Protein AF-A0A7T8HKN9-F1 (afdb_monomer)

Secondary structure (DSSP, 8-state):
----PPP--------------PPPTTEEEEEEESS--EEEE-TT--EEEEEEE-TTSPBPP---EEPPP-SS-EEEEEEE--TT-SEEEEGGGTEEEEHHHHHHHHHHHHHHTS-EEEE---TTS-TT-EEEE-TT-TTEEEEEEE-S----EEE-----EEE--

Structure (mmCIF, N/CA/C/O backbone):
data_AF-A0A7T8HKN9-F1
#
_entry.id   AF-A0A7T8HKN9-F1
#
loop_
_atom_site.group_PDB
_atom_site.id
_atom_site.type_symbol
_atom_site.label_atom_id
_atom_site.label_alt_id
_atom_site.label_comp_id
_atom_site.label_asym_id
_atom_site.label_entity_id
_atom_site.label_seq_id
_atom_site.pdbx_PDB_ins_code
_atom_site.Cartn_x
_atom_site.Cartn_y
_atom_site.Cartn_z
_atom_site.occupancy
_atom_site.B_iso_or_equiv
_atom_site.auth_seq_id
_atom_site.auth_comp_id
_atom_site.auth_asym_id
_atom_site.auth_atom_id
_atom_site.pdbx_PDB_model_num
ATOM 1 N N . SER A 1 1 ? -31.027 72.718 3.428 1.00 48.12 1 SER A N 1
ATOM 2 C CA . SER A 1 1 ? -30.440 71.624 4.226 1.00 48.12 1 SER A CA 1
ATOM 3 C C . SER A 1 1 ? -31.270 70.359 4.135 1.00 48.12 1 SER A C 1
ATOM 5 O O . SER A 1 1 ? -32.343 70.322 4.713 1.00 48.12 1 SER A O 1
ATOM 7 N N . LYS A 1 2 ? -30.778 69.336 3.427 1.00 43.81 2 LYS A N 1
ATOM 8 C CA . LYS A 1 2 ? -31.118 67.914 3.623 1.00 43.81 2 LYS A CA 1
ATOM 9 C C . LYS A 1 2 ? -29.885 67.108 3.194 1.00 43.81 2 LYS A C 1
ATOM 11 O O . LYS A 1 2 ? -29.626 66.958 2.006 1.00 43.81 2 LYS A O 1
ATOM 16 N N . LYS A 1 3 ? -29.072 66.701 4.177 1.00 41.75 3 LYS A N 1
ATOM 17 C CA . LYS A 1 3 ? -27.949 65.769 3.999 1.00 41.75 3 LYS A CA 1
ATOM 18 C C . LYS A 1 3 ? -28.536 64.417 3.593 1.00 41.75 3 LYS A C 1
ATOM 20 O O . LYS A 1 3 ? -29.331 63.864 4.346 1.00 41.75 3 LYS A O 1
ATOM 25 N N . ARG A 1 4 ? -28.156 63.895 2.427 1.00 42.84 4 ARG A N 1
ATOM 26 C CA . ARG A 1 4 ? -28.409 62.500 2.054 1.00 42.84 4 ARG A CA 1
ATOM 27 C C . ARG A 1 4 ? -27.154 61.718 2.433 1.00 42.84 4 ARG A C 1
ATOM 29 O O . ARG A 1 4 ? -26.115 61.886 1.804 1.00 42.84 4 ARG A O 1
ATOM 36 N N . VAL A 1 5 ? -27.240 60.973 3.529 1.00 46.19 5 VAL A N 1
ATOM 37 C CA . VAL A 1 5 ? -26.217 60.013 3.954 1.00 46.19 5 VAL A CA 1
ATOM 38 C C . VAL A 1 5 ? -26.256 58.864 2.942 1.00 46.19 5 VAL A C 1
ATOM 40 O O . VAL A 1 5 ? -27.327 58.314 2.700 1.00 46.19 5 VAL A O 1
ATOM 43 N N . ARG A 1 6 ? -25.131 58.580 2.279 1.00 43.69 6 ARG A N 1
ATOM 44 C CA . ARG A 1 6 ? -24.935 57.336 1.527 1.00 43.69 6 ARG A CA 1
ATOM 45 C C . ARG A 1 6 ? -24.399 56.312 2.521 1.00 43.69 6 ARG A C 1
ATOM 47 O O . ARG A 1 6 ? -23.337 56.543 3.093 1.00 43.69 6 ARG A O 1
ATOM 54 N N . GLU A 1 7 ? -25.149 55.244 2.747 1.00 54.31 7 GLU A N 1
ATOM 55 C CA . GLU A 1 7 ? -24.616 54.020 3.344 1.00 54.31 7 GLU A CA 1
ATOM 56 C C . GLU A 1 7 ? -23.716 53.329 2.301 1.00 54.31 7 GLU A C 1
ATOM 58 O O . GLU A 1 7 ? -24.001 53.432 1.101 1.00 54.31 7 GLU A O 1
ATOM 63 N N . PRO A 1 8 ? -22.594 52.714 2.707 1.00 45.34 8 PRO A N 1
ATOM 64 C CA . PRO A 1 8 ? -21.763 51.936 1.803 1.00 45.34 8 PRO A CA 1
ATOM 65 C C . PRO A 1 8 ? -22.405 50.559 1.612 1.00 45.34 8 PRO A C 1
ATOM 67 O O . PRO A 1 8 ? -22.401 49.741 2.529 1.00 45.34 8 PRO A O 1
ATOM 70 N N . ASP A 1 9 ? -22.972 50.316 0.431 1.00 47.41 9 ASP A N 1
ATOM 71 C CA . ASP A 1 9 ? -23.384 48.969 0.045 1.00 47.41 9 ASP A CA 1
ATOM 72 C C . ASP A 1 9 ? -22.138 48.092 -0.104 1.00 47.41 9 ASP A C 1
ATOM 74 O O . ASP A 1 9 ? -21.164 48.460 -0.765 1.00 47.41 9 ASP A O 1
ATOM 78 N N . ALA A 1 10 ? -22.199 46.972 0.610 1.00 47.28 10 ALA A N 1
ATOM 79 C CA . ALA A 1 10 ? -21.131 46.037 0.895 1.00 47.28 10 ALA A CA 1
ATOM 80 C C . ALA A 1 10 ? -20.339 45.602 -0.345 1.00 47.28 10 ALA A C 1
ATOM 82 O O . ALA A 1 10 ? -20.903 45.267 -1.388 1.00 47.28 10 ALA A O 1
ATOM 83 N N . GLU A 1 11 ? -19.018 45.551 -0.176 1.00 44.78 11 GLU A N 1
ATOM 84 C CA . GLU A 1 11 ? -18.128 44.770 -1.024 1.00 44.78 11 GLU A CA 1
ATOM 85 C C . GLU A 1 11 ? -18.645 43.326 -1.028 1.00 44.78 11 GLU A C 1
ATOM 87 O O . GLU A 1 11 ? -18.653 42.644 -0.004 1.00 44.78 11 GLU A O 1
ATOM 92 N N . VAL A 1 12 ? -19.157 42.884 -2.177 1.00 45.97 12 VAL A N 1
ATOM 93 C CA . VAL A 1 12 ? -19.394 41.466 -2.431 1.00 45.97 12 VAL A CA 1
ATOM 94 C C . VAL A 1 12 ? -18.007 40.854 -2.537 1.00 45.97 12 VAL A C 1
ATOM 96 O O . VAL A 1 12 ? -17.341 41.009 -3.562 1.00 45.97 12 VAL A O 1
ATOM 99 N N . GLU A 1 13 ? -17.545 40.242 -1.448 1.00 44.66 13 GLU A N 1
ATOM 100 C CA . GLU A 1 13 ? -16.355 39.402 -1.494 1.00 44.66 13 GLU A CA 1
ATOM 101 C C . GLU A 1 13 ? -16.592 38.336 -2.570 1.00 44.66 13 GLU A C 1
ATOM 103 O O . GLU A 1 13 ? -17.646 37.689 -2.556 1.00 44.66 13 GLU A O 1
ATOM 108 N N . PRO A 1 14 ? -15.697 38.201 -3.561 1.00 41.19 14 PRO A N 1
ATOM 109 C CA . PRO A 1 14 ? -15.852 37.167 -4.561 1.00 41.19 14 PRO A CA 1
ATOM 110 C C . PRO A 1 14 ? -15.758 35.821 -3.848 1.00 41.19 14 PRO A C 1
ATOM 112 O O . PRO A 1 14 ? -14.772 35.558 -3.160 1.00 41.19 14 PRO A O 1
ATOM 115 N N . ASP A 1 15 ? -16.816 35.020 -4.010 1.00 39.06 15 ASP A N 1
ATOM 116 C CA . ASP A 1 15 ? -16.874 33.614 -3.630 1.00 39.06 15 ASP A CA 1
ATOM 117 C C . ASP A 1 15 ? -15.518 32.963 -3.906 1.00 39.06 15 ASP A C 1
ATOM 119 O O . ASP A 1 15 ? -15.013 33.043 -5.030 1.00 39.06 15 ASP A O 1
ATOM 123 N N . ASP A 1 16 ? -14.946 32.344 -2.870 1.00 42.84 16 ASP A N 1
ATOM 124 C CA . ASP A 1 16 ? -13.794 31.461 -2.971 1.00 42.84 16 ASP A CA 1
ATOM 125 C C . ASP A 1 16 ? -14.063 30.470 -4.108 1.00 42.84 16 ASP A C 1
ATOM 127 O O . ASP A 1 16 ? -14.787 29.481 -3.948 1.00 42.84 16 ASP A O 1
ATOM 131 N N . GLU A 1 17 ? -13.504 30.754 -5.287 1.00 39.12 17 GLU A N 1
ATOM 132 C CA . GLU A 1 17 ? -13.381 29.776 -6.346 1.00 39.12 17 GLU A CA 1
ATOM 133 C C . GLU A 1 17 ? -12.628 28.609 -5.711 1.00 39.12 17 GLU A C 1
ATOM 135 O O . GLU A 1 17 ? -11.425 28.698 -5.456 1.00 39.12 17 GLU A O 1
ATOM 140 N N . GLU A 1 18 ? -13.343 27.519 -5.404 1.00 41.69 18 GLU A N 1
ATOM 141 C CA . GLU A 1 18 ? -12.725 26.218 -5.208 1.00 41.69 18 GLU A CA 1
ATOM 142 C C . GLU A 1 18 ? -11.817 26.035 -6.418 1.00 41.69 18 GLU A C 1
ATOM 144 O O . GLU A 1 18 ? -12.298 25.766 -7.524 1.00 41.69 18 GLU 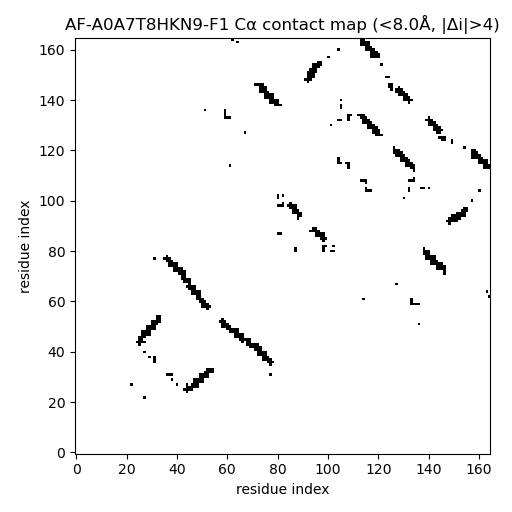A O 1
ATOM 149 N N . GLU A 1 19 ? -10.512 26.252 -6.219 1.00 38.28 19 GLU A N 1
ATOM 150 C CA . GLU A 1 19 ? -9.491 25.975 -7.208 1.00 38.28 19 GLU A CA 1
ATOM 151 C C . GLU A 1 19 ? -9.703 24.518 -7.599 1.00 38.28 19 GLU A C 1
ATOM 153 O O . GLU A 1 19 ? -9.280 23.576 -6.919 1.00 38.28 19 GLU A O 1
ATOM 158 N N . ASN A 1 20 ? -10.401 24.330 -8.716 1.00 40.16 20 ASN A N 1
ATOM 159 C CA . ASN A 1 20 ? -10.455 23.087 -9.439 1.00 40.16 20 ASN A CA 1
ATOM 160 C C . ASN A 1 20 ? -9.028 22.868 -9.923 1.00 40.16 20 ASN A C 1
ATOM 162 O O . ASN A 1 20 ? -8.667 23.201 -11.052 1.00 40.16 20 ASN A O 1
ATOM 166 N N . HIS A 1 21 ? -8.192 22.325 -9.038 1.00 41.28 21 HIS A N 1
ATOM 167 C CA . HIS A 1 21 ? -6.904 21.756 -9.360 1.00 41.28 21 HIS A CA 1
ATOM 168 C C . HIS A 1 21 ? -7.177 20.574 -10.282 1.00 41.28 21 HIS A C 1
ATOM 170 O O . HIS A 1 21 ? -7.206 19.410 -9.868 1.00 41.28 21 HIS A O 1
ATOM 176 N N . ALA A 1 22 ? -7.400 20.887 -11.557 1.00 39.16 22 ALA A N 1
ATOM 177 C CA . ALA A 1 22 ? -7.383 19.918 -12.618 1.00 39.16 22 ALA A CA 1
ATOM 178 C C . ALA A 1 22 ? -6.076 19.133 -12.441 1.00 39.16 22 ALA A C 1
ATOM 180 O O . ALA A 1 22 ? -5.001 19.739 -12.330 1.00 39.16 22 ALA A O 1
ATOM 181 N N . PRO A 1 23 ? -6.136 17.796 -12.331 1.00 45.91 23 PRO A N 1
ATOM 182 C CA . PRO A 1 23 ? -4.931 16.997 -12.217 1.00 45.91 23 PRO A CA 1
ATOM 183 C C . PRO A 1 23 ? -4.003 17.379 -13.370 1.00 45.91 23 PRO A C 1
ATOM 185 O O . PRO A 1 23 ? -4.386 17.279 -14.535 1.00 45.91 23 PRO A O 1
ATOM 188 N N . SER A 1 24 ? -2.775 17.809 -13.057 1.00 52.91 24 SER A N 1
ATOM 189 C CA . SER A 1 24 ? -1.727 17.929 -14.076 1.00 52.91 24 SER A CA 1
ATOM 190 C C . SER A 1 24 ? -1.713 16.644 -14.910 1.00 52.91 24 SER A C 1
ATOM 192 O O . SER A 1 24 ? -1.976 15.574 -14.359 1.00 52.91 24 SER A O 1
ATOM 194 N N . SER A 1 25 ? -1.371 16.705 -16.197 1.00 57.28 25 SER A N 1
ATOM 195 C CA . SER A 1 25 ? -1.391 15.571 -17.147 1.00 57.28 25 SER A CA 1
ATOM 196 C C . SER A 1 25 ? -0.601 14.311 -16.726 1.00 57.28 25 SER A C 1
ATOM 198 O O . SER A 1 25 ? -0.596 13.313 -17.440 1.00 57.28 25 SER A O 1
ATOM 200 N N . LYS A 1 26 ? 0.056 14.333 -15.558 1.00 66.12 26 LYS A N 1
ATOM 201 C CA . LYS A 1 26 ? 0.801 13.235 -14.929 1.00 66.12 26 LYS A CA 1
ATOM 202 C C . LYS A 1 26 ? 0.234 12.780 -13.571 1.00 66.12 26 LYS A C 1
ATOM 204 O O . LYS A 1 26 ? 0.896 12.004 -12.876 1.00 66.12 26 LYS A O 1
ATOM 209 N N . SER A 1 27 ? -0.943 13.264 -13.173 1.00 68.56 27 SER A N 1
ATOM 210 C CA . SER A 1 27 ? -1.657 12.877 -11.951 1.00 68.56 27 SER A CA 1
ATOM 211 C C . SER A 1 27 ? -2.784 11.893 -12.272 1.00 68.56 27 SER A C 1
ATOM 213 O O . SER A 1 27 ? -3.515 12.077 -13.240 1.00 68.56 27 SER A O 1
ATOM 215 N N . PHE A 1 28 ? -2.947 10.854 -11.453 1.00 73.38 28 PHE A N 1
ATOM 216 C CA . PHE A 1 28 ? -3.992 9.844 -11.635 1.00 73.38 28 PHE A CA 1
ATOM 217 C C . PHE A 1 28 ? -4.716 9.536 -10.324 1.00 73.38 28 PHE A C 1
ATOM 219 O O . PHE A 1 28 ? -4.091 9.355 -9.279 1.00 73.38 28 PHE A O 1
ATOM 226 N N . PHE A 1 29 ? -6.041 9.443 -10.372 1.00 75.12 29 PHE A N 1
ATOM 227 C CA . PHE A 1 29 ? -6.853 9.122 -9.202 1.00 75.12 29 PHE A CA 1
ATOM 228 C C . PHE A 1 29 ? -7.041 7.613 -9.091 1.00 75.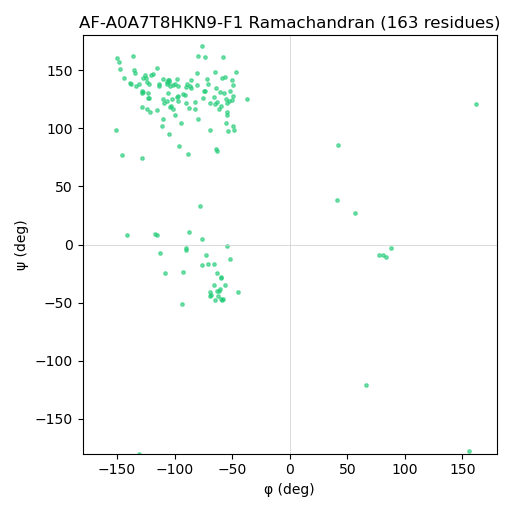12 29 PHE A C 1
ATOM 230 O O . PHE A 1 29 ? -7.575 6.960 -9.987 1.00 75.12 29 PHE A O 1
ATOM 237 N N . LEU A 1 30 ? -6.619 7.055 -7.963 1.00 77.19 30 LEU A N 1
ATOM 238 C CA . LEU A 1 30 ? -6.791 5.653 -7.636 1.00 77.19 30 LEU A CA 1
ATOM 239 C C . LEU A 1 30 ? -7.806 5.500 -6.515 1.00 77.19 30 LEU A C 1
ATOM 241 O O . LEU A 1 30 ? -7.526 5.777 -5.351 1.00 77.19 30 LEU A O 1
ATOM 245 N N . PHE A 1 31 ? -8.978 5.002 -6.881 1.00 78.69 31 PHE A N 1
ATOM 246 C CA . PHE A 1 31 ? -10.036 4.689 -5.939 1.00 78.69 31 PHE A CA 1
ATOM 247 C C . PHE A 1 31 ? -10.105 3.185 -5.674 1.00 78.69 31 PHE A C 1
ATOM 249 O O . PHE A 1 31 ? -10.260 2.394 -6.608 1.00 78.69 31 PHE A O 1
ATOM 256 N N . PHE A 1 32 ? -10.025 2.813 -4.403 1.00 80.50 32 PHE A N 1
ATOM 257 C CA . PHE A 1 32 ? -10.201 1.456 -3.904 1.00 80.50 32 PHE A CA 1
ATOM 258 C C . PHE A 1 32 ? -11.439 1.388 -3.003 1.00 80.50 32 PHE A C 1
ATOM 260 O O . PHE A 1 32 ? -11.814 2.357 -2.339 1.00 80.50 32 PHE A O 1
ATOM 267 N N . ASN A 1 33 ? -12.057 0.218 -2.952 1.00 77.69 33 ASN A N 1
ATOM 268 C CA . ASN A 1 33 ? -13.048 -0.148 -1.945 1.00 77.69 33 ASN A CA 1
ATOM 269 C C . ASN A 1 33 ? -12.656 -1.521 -1.374 1.00 77.69 33 ASN A C 1
ATOM 271 O O . ASN A 1 33 ? -11.623 -2.072 -1.751 1.00 77.69 33 ASN A O 1
ATOM 275 N N . GLU A 1 34 ? -13.432 -2.055 -0.432 1.00 73.56 34 GLU A N 1
ATOM 276 C CA . GLU A 1 34 ? -13.100 -3.346 0.194 1.00 73.56 34 GLU A CA 1
ATOM 277 C C . GLU A 1 34 ? -13.109 -4.522 -0.795 1.00 73.56 34 GLU A C 1
ATOM 279 O O . GLU A 1 34 ? -12.405 -5.503 -0.569 1.00 73.56 34 GLU A O 1
ATOM 284 N N . ASP A 1 35 ? -13.856 -4.405 -1.894 1.00 72.69 35 ASP A N 1
ATOM 285 C CA . ASP A 1 35 ? -14.022 -5.469 -2.889 1.00 72.69 35 ASP A CA 1
ATOM 286 C C . ASP A 1 35 ? -12.996 -5.363 -4.033 1.00 72.69 35 ASP A C 1
ATOM 288 O O . ASP A 1 35 ? -12.664 -6.346 -4.695 1.00 72.69 35 ASP A O 1
ATOM 292 N N . LEU A 1 36 ? -12.454 -4.165 -4.264 1.00 67.75 36 LEU A N 1
ATOM 293 C CA . LEU A 1 36 ? -11.481 -3.870 -5.300 1.00 67.75 36 LEU A CA 1
ATOM 294 C C . LEU A 1 36 ? -10.100 -3.716 -4.685 1.00 67.75 36 LEU A C 1
ATOM 296 O O . LEU A 1 36 ? -9.689 -2.638 -4.259 1.00 67.75 36 LEU A O 1
ATOM 300 N N . THR A 1 37 ? -9.359 -4.812 -4.713 1.00 76.44 37 THR A N 1
ATOM 301 C CA . THR A 1 37 ? -8.045 -4.925 -4.081 1.00 76.44 37 THR A CA 1
ATOM 302 C C . THR A 1 37 ? -6.890 -4.539 -4.994 1.00 76.44 37 THR A C 1
ATOM 304 O O . THR A 1 37 ? -5.755 -4.533 -4.532 1.00 76.44 37 THR A O 1
ATOM 307 N N . HIS A 1 38 ? -7.137 -4.204 -6.267 1.00 80.44 38 HIS A N 1
ATOM 308 C CA . HIS A 1 38 ? -6.085 -3.869 -7.228 1.00 80.44 38 HIS A CA 1
ATOM 309 C C . HIS A 1 38 ? -6.518 -2.824 -8.267 1.00 80.44 38 HIS A C 1
ATOM 311 O O . HIS A 1 38 ? -7.686 -2.734 -8.649 1.00 80.44 38 HIS A O 1
ATOM 317 N N . LYS A 1 39 ? -5.554 -2.041 -8.759 1.00 82.56 39 LYS A N 1
ATOM 318 C CA . LYS A 1 39 ? -5.719 -1.067 -9.843 1.00 82.56 39 LYS A CA 1
ATOM 319 C C . LYS A 1 39 ? -4.478 -1.018 -10.729 1.00 82.56 39 LYS A C 1
ATOM 321 O O . LYS A 1 39 ? -3.349 -1.070 -10.240 1.00 82.56 39 LYS A O 1
ATOM 326 N N . ARG A 1 40 ? -4.697 -0.845 -12.033 1.00 80.62 40 ARG A N 1
ATOM 327 C CA . ARG A 1 40 ? -3.651 -0.519 -13.010 1.00 80.62 40 ARG A CA 1
ATOM 328 C C . ARG A 1 40 ? -3.634 0.987 -13.262 1.00 80.62 40 ARG A C 1
ATOM 330 O O . ARG A 1 40 ? -4.688 1.587 -13.452 1.00 80.62 40 ARG A O 1
ATOM 337 N N . ILE A 1 41 ? -2.443 1.571 -13.306 1.00 77.12 41 ILE A N 1
ATOM 338 C CA . ILE A 1 41 ? -2.204 2.952 -13.726 1.00 77.12 41 ILE A CA 1
ATOM 339 C C . ILE A 1 41 ? -1.558 2.942 -15.122 1.00 77.12 41 ILE A C 1
ATOM 341 O O . ILE A 1 41 ? -0.650 2.129 -15.355 1.00 77.12 41 ILE A O 1
ATOM 345 N N . PRO A 1 42 ? -1.977 3.840 -16.035 1.00 71.50 42 PRO A N 1
ATOM 346 C CA . PRO A 1 42 ? -1.305 4.067 -17.312 1.00 71.50 42 PRO A CA 1
ATOM 347 C C . PRO A 1 42 ? 0.171 4.475 -17.173 1.00 71.50 42 PRO A C 1
ATOM 349 O O . PRO A 1 42 ? 0.634 4.935 -16.129 1.00 71.50 42 PRO A O 1
ATOM 352 N N . GLN A 1 43 ? 0.923 4.319 -18.259 1.00 75.56 43 GLN A N 1
ATOM 353 C CA . GLN A 1 43 ? 2.309 4.778 -18.338 1.00 75.56 43 GLN A CA 1
ATOM 354 C C . GLN A 1 43 ? 2.396 6.312 -18.255 1.00 75.56 43 GLN A C 1
ATOM 356 O O . GLN A 1 43 ? 1.510 7.014 -18.731 1.00 75.56 43 GLN A O 1
ATOM 361 N N . GLY A 1 44 ? 3.487 6.829 -17.678 1.00 68.75 44 GLY A N 1
ATOM 362 C CA . GLY A 1 44 ? 3.781 8.270 -17.656 1.00 68.75 44 GLY A CA 1
ATOM 363 C C . GLY A 1 44 ? 3.185 9.036 -16.471 1.00 68.75 44 GLY A C 1
ATOM 364 O O . GLY A 1 44 ? 3.471 10.222 -16.308 1.00 68.75 44 GLY A O 1
ATOM 365 N N . ILE A 1 45 ? 2.420 8.364 -15.608 1.00 75.75 45 ILE A N 1
ATOM 366 C CA . ILE A 1 45 ? 1.895 8.941 -14.369 1.00 75.75 45 ILE A CA 1
ATOM 367 C C . ILE A 1 45 ? 3.004 9.035 -13.313 1.00 75.75 45 ILE A C 1
ATOM 369 O O . ILE A 1 45 ? 3.645 8.038 -12.970 1.00 75.75 45 ILE A O 1
ATOM 373 N N . SER A 1 46 ? 3.196 10.237 -12.768 1.00 69.62 46 SER A N 1
ATOM 374 C CA . SER A 1 46 ? 4.184 10.544 -11.724 1.00 69.62 46 SER A CA 1
ATOM 375 C C . SER A 1 46 ? 3.556 10.914 -10.379 1.00 69.62 46 SER A C 1
ATOM 377 O O . SER A 1 46 ? 4.264 11.085 -9.390 1.00 69.62 46 SER A O 1
ATOM 379 N N . ARG A 1 47 ? 2.231 11.072 -10.307 1.00 74.38 47 ARG A N 1
ATOM 380 C CA . ARG A 1 47 ? 1.511 11.386 -9.067 1.00 74.38 47 ARG A CA 1
ATOM 381 C C . ARG A 1 47 ? 0.230 10.580 -8.991 1.00 74.38 47 ARG A C 1
ATOM 383 O O . ARG A 1 47 ? -0.480 10.459 -9.986 1.00 74.38 47 ARG A O 1
ATOM 390 N N . VAL A 1 48 ? -0.086 10.066 -7.808 1.00 76.25 48 VAL A N 1
ATOM 391 C CA . VAL A 1 48 ? -1.392 9.453 -7.561 1.00 76.25 48 VAL A CA 1
ATOM 392 C C . VAL A 1 48 ? -2.090 10.085 -6.386 1.00 76.25 48 VAL A C 1
ATOM 394 O O . VAL A 1 48 ? -1.461 10.408 -5.382 1.00 76.25 48 VAL A O 1
ATOM 397 N N . LEU A 1 49 ? -3.406 10.205 -6.502 1.00 78.06 49 LEU A N 1
ATOM 398 C CA . LEU A 1 49 ? -4.264 10.398 -5.347 1.00 78.06 49 LEU A CA 1
ATOM 399 C C . LEU A 1 49 ? -4.878 9.050 -4.985 1.00 78.06 49 LEU A C 1
ATOM 401 O O . LEU A 1 49 ? -5.678 8.512 -5.749 1.00 78.06 49 LEU A O 1
ATOM 405 N N . LEU A 1 50 ? -4.487 8.491 -3.843 1.00 78.44 50 LEU A N 1
ATOM 406 C CA . LEU A 1 50 ? -5.058 7.245 -3.342 1.00 78.44 50 LEU A CA 1
ATOM 407 C C . LEU A 1 50 ? -6.332 7.586 -2.552 1.00 78.44 50 LEU A C 1
ATOM 409 O O . LEU A 1 50 ? -6.359 8.517 -1.753 1.00 78.44 50 LEU A O 1
ATOM 413 N N . ARG A 1 51 ? -7.422 6.864 -2.759 1.00 78.12 51 ARG A N 1
ATOM 414 C CA . ARG A 1 51 ? -8.635 6.995 -1.945 1.00 78.12 51 ARG A CA 1
ATOM 415 C C . ARG A 1 51 ? -9.173 5.612 -1.650 1.00 78.12 51 ARG A C 1
ATOM 417 O O . ARG A 1 51 ? -9.201 4.759 -2.533 1.00 78.12 51 ARG A O 1
ATOM 424 N N . PHE A 1 52 ? -9.615 5.403 -0.419 1.00 77.38 52 PHE A N 1
ATOM 425 C CA . PHE A 1 52 ? -10.310 4.190 -0.013 1.00 77.38 52 PHE A CA 1
ATOM 426 C C . PHE A 1 52 ? -11.674 4.558 0.551 1.00 77.38 52 PHE A C 1
ATOM 428 O O . PHE A 1 52 ? -11.753 5.375 1.466 1.00 77.38 52 PHE A O 1
ATOM 435 N N . LYS A 1 53 ? -12.743 3.963 0.020 1.00 78.88 53 LYS A N 1
ATOM 436 C CA . LYS A 1 53 ? -14.092 4.094 0.579 1.00 78.88 53 LYS A CA 1
ATOM 437 C C . LYS A 1 53 ? -14.452 2.831 1.346 1.00 78.88 53 LYS A C 1
ATOM 439 O O . LYS A 1 53 ? -14.515 1.745 0.770 1.00 78.88 53 LYS A O 1
ATOM 444 N N . ARG A 1 54 ? -14.702 3.000 2.639 1.00 72.81 54 ARG A N 1
ATOM 445 C CA . ARG A 1 54 ? -15.179 1.944 3.531 1.00 72.81 54 ARG A CA 1
ATOM 446 C C . ARG A 1 54 ? -16.651 1.634 3.267 1.00 72.81 54 ARG A C 1
ATOM 448 O O . ARG A 1 54 ? -17.383 2.462 2.721 1.00 72.81 54 ARG A O 1
ATOM 455 N N . LYS A 1 55 ? -17.103 0.457 3.713 1.00 75.25 55 LYS A N 1
ATOM 456 C CA . LYS A 1 55 ? -18.522 0.058 3.643 1.00 75.25 55 LYS A CA 1
ATOM 457 C C . LYS A 1 55 ? -19.468 0.994 4.400 1.00 75.25 55 LYS A C 1
ATOM 459 O O . LYS A 1 55 ? -20.610 1.148 3.994 1.00 75.25 55 LYS A O 1
ATOM 464 N N . ASP A 1 56 ? -18.983 1.657 5.449 1.00 77.56 56 ASP A N 1
ATOM 465 C CA . ASP A 1 56 ? -19.733 2.663 6.218 1.00 77.56 56 ASP A CA 1
ATOM 466 C C . ASP A 1 56 ? -19.860 4.024 5.498 1.00 77.56 56 ASP A C 1
ATOM 468 O O . ASP A 1 56 ? -20.370 4.985 6.067 1.00 77.56 56 ASP A O 1
ATOM 472 N N . GLY A 1 57 ? -19.379 4.127 4.254 1.00 70.88 57 GLY A N 1
ATOM 473 C CA . GLY A 1 57 ? -19.440 5.338 3.443 1.00 70.88 57 GLY A CA 1
ATOM 474 C C . GLY A 1 57 ? -18.317 6.339 3.716 1.00 70.88 57 GLY A C 1
ATOM 475 O O . GLY A 1 57 ? -18.135 7.252 2.909 1.00 70.88 57 GLY A O 1
ATOM 476 N N . LYS A 1 58 ? -17.518 6.155 4.777 1.00 72.62 58 LYS A N 1
ATOM 477 C CA . LYS A 1 58 ? -16.394 7.044 5.088 1.00 72.62 58 LYS A CA 1
ATOM 478 C C . LYS A 1 58 ? -15.247 6.810 4.107 1.00 72.62 58 LYS A C 1
ATOM 480 O O . LYS A 1 58 ? -14.835 5.674 3.855 1.00 72.62 58 LYS A O 1
ATOM 485 N N . SER A 1 59 ? -14.710 7.893 3.554 1.00 67.19 59 SER A N 1
ATOM 486 C CA . SER A 1 59 ? -13.535 7.853 2.685 1.00 67.19 59 SER A CA 1
ATOM 487 C C . SER A 1 59 ? -12.274 8.237 3.444 1.00 67.19 59 SER A C 1
ATOM 489 O O . SER A 1 59 ? -12.276 9.225 4.176 1.00 67.19 59 SER A O 1
ATOM 491 N N . SER A 1 60 ? -11.177 7.519 3.213 1.00 68.69 60 SER A N 1
ATOM 492 C CA . SER A 1 60 ? -9.859 8.041 3.552 1.00 68.69 60 SER A CA 1
ATOM 493 C C . SER A 1 60 ? -9.489 9.162 2.587 1.00 68.69 60 SER A C 1
ATOM 495 O O . SER A 1 60 ? -9.714 9.066 1.373 1.00 68.69 60 SER A O 1
ATOM 497 N N . LEU A 1 61 ? -8.911 10.228 3.131 1.00 62.50 61 LEU A N 1
ATOM 498 C CA . LEU A 1 61 ? -8.280 11.262 2.332 1.00 62.50 61 LEU A CA 1
ATOM 499 C C . LEU A 1 61 ? -6.775 11.031 2.383 1.00 62.50 61 LEU A C 1
ATOM 501 O O . LEU A 1 61 ? -6.161 11.101 3.443 1.00 62.50 61 LEU A O 1
ATOM 505 N N . THR A 1 62 ? -6.185 10.740 1.234 1.00 61.75 62 THR A N 1
ATOM 506 C CA . THR A 1 62 ? -4.735 10.822 1.059 1.00 61.75 62 THR A CA 1
ATOM 507 C C . THR A 1 62 ? -4.480 12.077 0.238 1.00 61.75 62 THR A C 1
ATOM 509 O O . THR A 1 62 ? -5.281 12.395 -0.645 1.00 61.75 62 THR A O 1
ATOM 512 N N . LYS A 1 63 ? -3.418 12.822 0.542 1.00 64.06 63 LYS A N 1
ATOM 513 C CA . LYS A 1 63 ? -2.910 13.855 -0.366 1.00 64.06 63 LYS A CA 1
ATOM 514 C C . LYS A 1 63 ? -2.140 13.196 -1.509 1.00 64.06 63 LYS A C 1
ATOM 516 O O . LYS A 1 63 ? -1.913 11.987 -1.507 1.00 64.06 63 LYS A O 1
ATOM 521 N N . HIS A 1 64 ? -1.773 13.985 -2.516 1.00 68.62 64 HIS A N 1
ATOM 522 C CA . HIS A 1 64 ? -1.026 13.488 -3.666 1.00 68.62 64 HIS A CA 1
ATOM 523 C C . HIS A 1 64 ? 0.252 12.767 -3.224 1.00 68.62 64 HIS A C 1
ATOM 525 O O . HIS A 1 64 ? 1.196 13.382 -2.738 1.00 68.62 64 HIS A O 1
ATOM 531 N N . VAL A 1 65 ? 0.310 11.462 -3.467 1.00 67.56 65 VAL A N 1
ATOM 532 C CA . VAL A 1 65 ? 1.524 10.682 -3.280 1.00 67.56 65 VAL A CA 1
ATOM 533 C C . VAL A 1 65 ? 2.378 10.858 -4.527 1.00 67.56 65 VAL A C 1
ATOM 535 O O . VAL A 1 65 ? 2.004 10.439 -5.630 1.00 67.56 65 VAL A O 1
ATOM 538 N N . ALA A 1 66 ? 3.553 11.460 -4.350 1.00 65.69 66 ALA A N 1
ATOM 539 C CA . ALA A 1 66 ? 4.572 11.477 -5.386 1.00 65.69 66 ALA A CA 1
ATOM 540 C C . ALA A 1 66 ? 4.998 10.036 -5.692 1.00 65.69 66 ALA A C 1
ATOM 542 O O . ALA A 1 66 ? 5.531 9.312 -4.840 1.00 65.69 66 ALA A O 1
ATOM 543 N N . LEU A 1 67 ? 4.751 9.612 -6.927 1.00 64.25 67 LEU A N 1
ATOM 544 C CA . LEU A 1 67 ? 5.304 8.370 -7.419 1.00 64.25 67 LEU A CA 1
ATOM 545 C C . LEU A 1 67 ? 6.657 8.674 -8.044 1.00 64.25 67 LEU A C 1
ATOM 547 O O . LEU A 1 67 ? 6.805 9.669 -8.755 1.00 64.25 67 LEU A O 1
ATOM 551 N N . PRO A 1 68 ? 7.662 7.827 -7.808 1.00 57.19 68 PRO A N 1
ATOM 552 C CA . PRO A 1 68 ? 8.881 7.937 -8.577 1.00 57.19 68 PRO A CA 1
ATOM 553 C C . PRO A 1 68 ? 8.536 7.776 -10.066 1.00 57.19 68 PRO A C 1
ATOM 555 O O . PRO A 1 68 ? 7.633 7.001 -10.406 1.00 57.19 68 PRO A O 1
ATOM 558 N N . PRO A 1 69 ? 9.215 8.512 -10.959 1.00 57.41 69 PRO A N 1
ATOM 559 C CA . PRO A 1 69 ? 8.928 8.473 -12.382 1.00 57.41 69 PRO A CA 1
ATOM 560 C C . PRO A 1 69 ? 9.122 7.047 -12.893 1.00 57.41 69 PRO A C 1
ATOM 562 O O . PRO A 1 69 ? 10.201 6.460 -12.787 1.00 57.41 69 PRO A O 1
ATOM 565 N N . LEU A 1 70 ? 8.051 6.462 -13.415 1.00 60.69 70 LEU A N 1
ATOM 566 C CA . LEU A 1 70 ? 8.073 5.118 -13.965 1.00 60.69 70 LEU A CA 1
ATOM 567 C C . LEU A 1 70 ? 7.579 5.162 -15.405 1.00 60.69 70 LEU A C 1
ATOM 569 O O . LEU A 1 70 ? 6.419 5.459 -15.685 1.00 60.69 70 LEU A O 1
ATOM 573 N N . ASN A 1 71 ? 8.474 4.793 -16.317 1.00 57.22 71 ASN A N 1
ATOM 574 C CA . ASN A 1 71 ? 8.218 4.723 -17.756 1.00 57.22 71 ASN A CA 1
ATOM 575 C C . ASN A 1 71 ? 7.437 3.453 -18.152 1.00 57.22 71 ASN A C 1
ATOM 577 O O . ASN A 1 71 ? 7.683 2.886 -19.208 1.00 57.22 71 ASN A O 1
ATOM 581 N N . ALA A 1 72 ? 6.540 2.959 -17.294 1.00 62.69 72 ALA A N 1
ATOM 582 C CA . ALA A 1 72 ? 5.759 1.749 -17.545 1.00 62.69 72 ALA A CA 1
ATOM 583 C C . ALA A 1 72 ? 4.397 1.813 -16.844 1.00 62.69 72 ALA A C 1
ATOM 585 O O . ALA A 1 72 ? 4.222 2.575 -15.891 1.00 62.69 72 ALA A O 1
ATOM 586 N N . SER A 1 73 ? 3.454 0.982 -17.302 1.00 70.06 73 SER A N 1
ATOM 587 C CA . SER A 1 73 ? 2.226 0.699 -16.550 1.00 70.06 73 SER A CA 1
ATOM 588 C C . SER A 1 73 ? 2.572 0.177 -15.155 1.00 70.06 73 SER A C 1
ATOM 590 O O . SER A 1 73 ? 3.547 -0.553 -14.981 1.00 70.06 73 SER A O 1
ATOM 592 N N . GLN A 1 74 ? 1.763 0.545 -14.168 1.00 77.50 74 GLN A N 1
ATOM 593 C CA . GLN A 1 74 ? 1.997 0.180 -12.774 1.00 77.50 74 GLN A CA 1
ATOM 594 C C . GLN A 1 74 ? 0.771 -0.507 -12.201 1.00 77.50 74 GLN A C 1
ATOM 596 O O . GLN A 1 74 ? -0.356 -0.134 -12.523 1.00 77.50 74 GLN A O 1
ATOM 601 N N . PHE A 1 75 ? 0.991 -1.458 -11.303 1.00 79.88 75 PHE A N 1
ATOM 602 C CA . PHE A 1 75 ? -0.076 -2.061 -10.512 1.00 79.88 75 PHE A CA 1
ATOM 603 C C . PHE A 1 75 ? 0.037 -1.635 -9.055 1.00 79.88 75 PHE A C 1
ATOM 605 O O . PHE A 1 75 ? 1.143 -1.521 -8.520 1.00 79.88 75 PHE A O 1
ATOM 612 N N . TRP A 1 76 ? -1.117 -1.422 -8.437 1.00 82.38 76 TRP A N 1
ATOM 613 C CA . TRP A 1 76 ? -1.276 -1.058 -7.038 1.00 82.38 76 TRP A CA 1
ATOM 614 C C . TRP A 1 76 ? -2.314 -1.955 -6.403 1.00 82.38 76 TRP A C 1
ATOM 616 O O . TRP A 1 76 ? -3.358 -2.182 -7.008 1.00 82.38 76 TRP A O 1
ATOM 626 N N . ASN A 1 77 ? -2.042 -2.406 -5.184 1.00 83.75 77 ASN A N 1
ATOM 627 C CA . ASN A 1 77 ? -2.960 -3.227 -4.415 1.00 83.75 77 ASN A CA 1
ATOM 628 C C . ASN A 1 77 ? -3.364 -2.531 -3.118 1.00 83.75 77 ASN A C 1
ATOM 630 O O . ASN A 1 77 ? -2.555 -1.837 -2.508 1.00 83.75 77 ASN A O 1
ATOM 634 N N . LEU A 1 78 ? -4.597 -2.762 -2.685 1.00 86.44 78 LEU A N 1
ATOM 635 C CA . LEU A 1 78 ? -5.046 -2.503 -1.326 1.00 86.44 78 LEU A CA 1
ATOM 636 C C . LEU A 1 78 ? -4.987 -3.819 -0.555 1.00 86.44 78 LEU A C 1
ATOM 638 O O . LEU A 1 78 ? -5.542 -4.827 -0.989 1.00 86.44 78 LEU A O 1
ATOM 642 N N . LEU A 1 79 ? -4.316 -3.803 0.589 1.00 86.94 79 LEU A N 1
ATOM 643 C CA . LEU A 1 79 ? -4.107 -4.983 1.414 1.00 86.94 79 LEU A CA 1
ATOM 644 C C . LEU A 1 79 ? -4.670 -4.737 2.794 1.00 86.94 79 LEU A C 1
ATOM 646 O O . LEU A 1 79 ? -4.460 -3.668 3.363 1.00 86.94 79 LEU A O 1
ATOM 650 N N . ARG A 1 80 ? -5.333 -5.749 3.341 1.00 87.38 80 ARG A N 1
ATOM 651 C CA . ARG A 1 80 ? -5.744 -5.777 4.738 1.00 87.38 80 ARG A CA 1
ATOM 652 C C . ARG A 1 80 ? -4.718 -6.564 5.538 1.00 87.38 80 ARG A C 1
ATOM 654 O O . ARG A 1 80 ? -4.426 -7.703 5.191 1.00 87.38 80 ARG A O 1
ATOM 661 N N . LEU A 1 81 ? -4.210 -5.975 6.612 1.00 88.31 81 LEU A N 1
ATOM 662 C CA . LEU A 1 81 ? -3.324 -6.668 7.532 1.00 88.31 81 LEU A CA 1
ATOM 663 C C . LEU A 1 81 ? -4.111 -7.657 8.402 1.00 88.31 81 LEU A C 1
ATOM 665 O O . LEU A 1 81 ? -5.138 -7.296 8.991 1.00 88.31 81 LEU A O 1
ATOM 669 N N . ASN A 1 82 ? -3.603 -8.886 8.496 1.00 86.38 82 ASN A N 1
ATOM 670 C CA . ASN A 1 82 ? -4.056 -9.899 9.440 1.00 86.38 82 ASN A CA 1
ATOM 671 C C . ASN A 1 82 ? -2.956 -10.148 10.482 1.00 86.38 82 ASN A C 1
ATOM 673 O O . ASN A 1 82 ? -1.985 -10.844 10.207 1.00 86.38 82 ASN A O 1
ATOM 677 N N . ASP A 1 83 ? -3.111 -9.589 11.683 1.00 79.62 83 ASP A N 1
ATOM 678 C CA . ASP A 1 83 ? -2.075 -9.634 12.731 1.00 79.62 83 ASP A CA 1
ATOM 679 C C . ASP A 1 83 ? -1.792 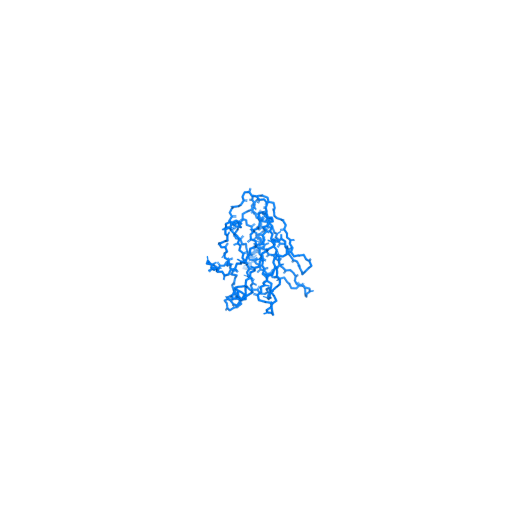-11.052 13.256 1.00 79.62 83 ASP A C 1
ATOM 681 O O . ASP A 1 83 ? -0.766 -11.276 13.893 1.00 79.62 83 ASP A O 1
ATOM 685 N N . SER A 1 84 ? -2.691 -12.009 12.997 1.00 85.25 84 SER A N 1
ATOM 686 C CA . SER A 1 84 ? -2.486 -13.417 13.359 1.00 85.25 84 SER A CA 1
ATOM 687 C C . SER A 1 84 ? -1.506 -14.143 12.432 1.00 85.25 84 SER A C 1
ATOM 689 O O . SER A 1 84 ? -0.971 -15.188 12.796 1.00 85.25 84 SER A O 1
ATOM 691 N N . GLU A 1 85 ? -1.244 -13.595 11.243 1.00 84.88 85 GLU A N 1
ATOM 692 C CA . GLU A 1 85 ? -0.340 -14.194 10.268 1.00 84.88 85 GLU A CA 1
ATOM 693 C C . GLU A 1 85 ? 1.087 -13.702 10.484 1.00 84.88 85 GLU A C 1
ATOM 695 O O . GLU A 1 85 ? 1.341 -12.505 10.605 1.00 84.88 85 GLU A O 1
ATOM 700 N N . GLN A 1 86 ? 2.058 -14.614 10.436 1.00 85.69 86 GLN A N 1
ATOM 701 C CA . GLN A 1 86 ? 3.475 -14.241 10.467 1.00 85.69 86 GLN A CA 1
ATOM 702 C C . GLN A 1 86 ? 3.888 -13.461 9.207 1.00 85.69 86 GLN A C 1
ATOM 704 O O . GLN A 1 86 ? 4.726 -12.554 9.271 1.00 85.69 86 GLN A O 1
ATOM 709 N N . TYR A 1 87 ? 3.288 -13.809 8.066 1.00 83.62 87 TYR A N 1
ATOM 710 C CA . TYR A 1 87 ? 3.571 -13.209 6.771 1.00 83.62 87 TYR A CA 1
ATOM 711 C C . TYR A 1 87 ? 2.289 -12.753 6.087 1.00 83.62 87 TYR A C 1
ATOM 713 O O . TYR A 1 87 ? 1.370 -13.540 5.904 1.00 83.62 87 TYR A O 1
ATOM 721 N N . THR A 1 88 ? 2.278 -11.511 5.617 1.00 83.38 88 THR A N 1
ATOM 722 C CA . THR A 1 88 ? 1.240 -10.988 4.734 1.00 83.38 88 THR A CA 1
ATOM 723 C C . THR A 1 88 ? 1.553 -11.400 3.301 1.00 83.38 88 THR A C 1
ATOM 725 O O . THR A 1 88 ? 2.631 -11.090 2.777 1.00 83.38 88 THR A O 1
ATOM 728 N N . TYR A 1 89 ? 0.613 -12.099 2.665 1.00 78.38 89 TYR A N 1
ATOM 729 C CA . TYR A 1 89 ? 0.767 -12.580 1.297 1.00 78.38 89 TYR A CA 1
ATOM 730 C C . TYR A 1 89 ? 0.212 -11.600 0.259 1.00 78.38 89 TYR A C 1
ATOM 732 O O . TYR A 1 89 ? -0.938 -11.166 0.316 1.00 78.38 89 TYR A O 1
ATOM 740 N N . LEU A 1 90 ? 1.029 -11.288 -0.747 1.00 75.12 90 LEU A N 1
ATOM 741 C CA . LEU A 1 90 ? 0.632 -10.505 -1.912 1.00 75.12 90 LEU A CA 1
ATOM 742 C C . LEU A 1 90 ? 0.251 -11.450 -3.054 1.00 75.12 90 LEU A C 1
ATOM 744 O O . LEU A 1 90 ? 1.078 -11.724 -3.928 1.00 75.12 90 LEU A O 1
ATOM 748 N N . HIS A 1 91 ? -1.003 -11.916 -3.063 1.00 60.72 91 HIS A N 1
ATOM 749 C CA . HIS A 1 91 ? -1.529 -12.898 -4.029 1.00 60.72 91 HIS A CA 1
ATOM 750 C C . HIS A 1 91 ? -1.133 -12.625 -5.487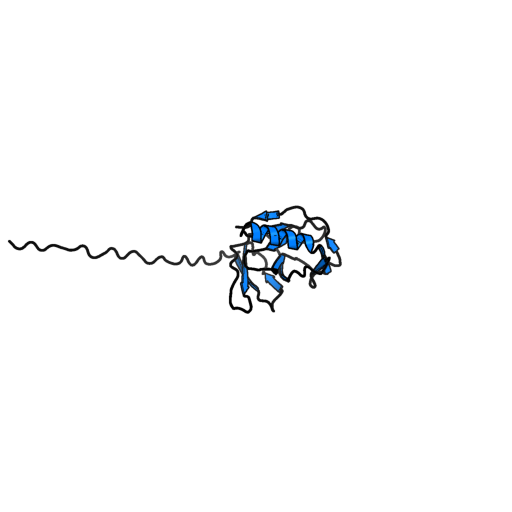 1.00 60.72 91 HIS A C 1
ATOM 752 O O . HIS A 1 91 ? -0.746 -13.540 -6.205 1.00 60.72 91 HIS A O 1
ATOM 758 N N . TRP A 1 92 ? -1.146 -11.365 -5.929 1.00 59.53 92 TRP A N 1
ATOM 759 C CA . TRP A 1 92 ? -0.830 -11.027 -7.322 1.00 59.53 92 TRP A CA 1
ATOM 760 C C . TRP A 1 92 ? 0.647 -11.153 -7.712 1.00 59.53 92 TRP A C 1
ATOM 762 O O . TRP A 1 92 ? 0.983 -10.965 -8.884 1.00 59.53 92 TRP A O 1
ATOM 772 N N . LYS A 1 93 ? 1.541 -11.367 -6.741 1.00 63.00 93 LYS A N 1
ATOM 773 C CA . LYS A 1 93 ? 2.992 -11.252 -6.929 1.00 63.00 93 LYS A CA 1
ATOM 774 C C . LYS A 1 93 ? 3.808 -12.310 -6.199 1.00 63.00 93 LYS A C 1
ATOM 776 O O . LYS A 1 93 ? 5.015 -12.143 -6.155 1.00 63.00 93 LYS A O 1
ATOM 781 N N . GLY A 1 94 ? 3.207 -13.334 -5.591 1.00 67.12 94 GLY A N 1
ATOM 782 C CA . GLY A 1 94 ? 3.992 -14.393 -4.942 1.00 67.12 94 GLY A CA 1
ATOM 783 C C . GLY A 1 94 ? 4.967 -13.873 -3.871 1.00 67.12 94 GLY A C 1
ATOM 784 O O . GLY A 1 94 ? 6.032 -14.449 -3.674 1.00 67.12 94 GLY A O 1
ATOM 785 N N . VAL A 1 95 ? 4.672 -12.732 -3.242 1.00 70.75 95 VAL A N 1
ATOM 786 C CA . VAL A 1 95 ? 5.563 -12.092 -2.263 1.00 70.75 95 VAL A CA 1
ATOM 787 C C . VAL A 1 95 ? 5.000 -12.308 -0.867 1.00 70.75 95 VAL A C 1
ATOM 789 O O . VAL A 1 95 ? 3.831 -12.007 -0.620 1.00 70.75 95 VAL A O 1
ATOM 792 N N . HIS A 1 96 ? 5.857 -12.769 0.043 1.00 78.06 96 HIS A N 1
ATOM 793 C CA . HIS A 1 96 ? 5.565 -12.865 1.469 1.00 78.06 96 HIS A CA 1
ATOM 794 C C . HIS A 1 96 ? 6.390 -11.821 2.223 1.00 78.06 96 HIS A C 1
ATOM 796 O O . HIS A 1 96 ? 7.623 -11.810 2.158 1.00 78.06 96 HIS A O 1
ATOM 802 N N . LEU A 1 97 ? 5.708 -10.938 2.949 1.00 78.75 97 LEU A N 1
ATOM 803 C CA . LEU A 1 97 ? 6.340 -9.927 3.794 1.00 78.75 97 LEU A CA 1
ATOM 804 C C . LEU A 1 97 ? 6.024 -10.222 5.255 1.00 78.75 97 LEU A C 1
ATOM 806 O O . LEU A 1 97 ? 4.880 -10.537 5.565 1.00 78.75 97 LEU A O 1
ATOM 810 N N . LYS A 1 98 ? 7.000 -10.082 6.160 1.00 85.94 98 LYS A N 1
ATOM 811 C CA . LYS A 1 98 ? 6.723 -10.166 7.602 1.00 85.94 98 LYS A CA 1
ATOM 812 C C . LYS A 1 98 ? 5.618 -9.175 7.980 1.00 85.94 98 LYS A C 1
ATOM 814 O O . LYS A 1 98 ? 5.781 -7.967 7.801 1.00 85.94 98 LYS A O 1
ATOM 819 N N . THR A 1 99 ? 4.527 -9.678 8.547 1.00 88.44 99 THR A N 1
ATOM 820 C CA . THR A 1 99 ? 3.365 -8.875 8.965 1.00 88.44 99 THR A CA 1
ATOM 821 C C . THR A 1 99 ? 3.773 -7.765 9.935 1.00 88.44 99 THR A C 1
ATOM 823 O O . THR A 1 99 ? 3.279 -6.643 9.840 1.00 88.44 99 THR A O 1
ATOM 826 N N . SER A 1 100 ? 4.761 -8.028 10.797 1.00 88.56 100 SER A N 1
ATOM 827 C CA . SER A 1 100 ? 5.291 -7.055 11.760 1.00 88.56 100 SER A CA 1
ATOM 828 C C . SER A 1 100 ? 5.871 -5.786 11.121 1.00 88.56 100 SER A C 1
ATOM 830 O O . SER A 1 100 ? 5.803 -4.718 11.729 1.00 88.56 100 SER A O 1
ATOM 832 N N . LEU A 1 101 ? 6.399 -5.856 9.892 1.00 87.62 101 LEU A N 1
ATOM 833 C CA . LEU A 1 101 ? 6.907 -4.676 9.182 1.00 87.62 101 LEU A CA 1
ATOM 834 C C . LEU A 1 101 ? 5.767 -3.731 8.788 1.00 87.62 101 LEU A C 1
ATOM 836 O O . LEU A 1 101 ? 5.874 -2.517 8.966 1.00 87.62 101 LEU A O 1
ATOM 840 N N . ILE A 1 102 ? 4.662 -4.291 8.290 1.00 88.69 102 ILE A N 1
ATOM 841 C CA . ILE A 1 102 ? 3.463 -3.521 7.944 1.00 88.69 102 ILE A CA 1
ATOM 842 C C . ILE A 1 102 ? 2.791 -3.002 9.220 1.00 88.69 102 ILE A C 1
ATOM 844 O O . ILE A 1 102 ? 2.379 -1.844 9.262 1.00 88.69 102 ILE A O 1
ATOM 848 N N . ALA A 1 103 ? 2.729 -3.822 10.272 1.00 91.06 103 ALA A N 1
ATOM 849 C CA . ALA A 1 103 ? 2.171 -3.427 11.563 1.00 91.06 103 ALA A CA 1
ATOM 850 C C . ALA A 1 103 ? 2.898 -2.202 12.144 1.00 91.06 103 ALA A C 1
ATOM 852 O O . ALA A 1 103 ? 2.255 -1.225 12.515 1.00 91.06 103 ALA A O 1
ATOM 853 N N . ASN A 1 104 ? 4.236 -2.201 12.130 1.00 90.81 104 ASN A N 1
ATOM 854 C CA . ASN A 1 104 ? 5.043 -1.067 12.589 1.00 90.81 104 ASN A CA 1
ATOM 855 C C . ASN A 1 104 ? 4.801 0.195 11.734 1.00 90.81 104 ASN A C 1
ATOM 857 O O . ASN A 1 104 ? 4.685 1.303 12.259 1.00 90.81 104 ASN A O 1
ATOM 861 N N . LEU A 1 105 ? 4.664 0.046 10.410 1.00 91.44 105 LEU A N 1
ATOM 862 C CA . LEU A 1 105 ? 4.305 1.164 9.531 1.00 91.44 105 LEU A CA 1
ATOM 863 C C . LEU A 1 105 ? 2.945 1.775 9.909 1.00 91.44 105 LEU A C 1
ATOM 865 O O . LEU A 1 105 ? 2.831 3.000 10.003 1.00 91.44 105 LEU A O 1
ATOM 869 N N . LEU A 1 106 ? 1.933 0.932 10.133 1.00 91.50 106 LEU A N 1
ATOM 870 C CA . LEU A 1 106 ? 0.599 1.356 10.562 1.00 91.50 106 LEU A CA 1
ATOM 871 C C . LEU A 1 106 ? 0.642 2.038 11.931 1.00 91.50 106 LEU A C 1
ATOM 873 O O . LEU A 1 106 ? 0.051 3.101 12.096 1.00 91.50 106 LEU A O 1
ATOM 877 N N . GLU A 1 107 ? 1.380 1.482 12.890 1.00 91.81 107 GLU A N 1
ATOM 878 C CA . GLU A 1 107 ? 1.544 2.070 14.220 1.00 91.81 107 GLU A CA 1
ATOM 879 C C . GLU A 1 107 ? 2.151 3.478 14.135 1.00 91.81 107 GLU A C 1
ATOM 881 O O . GLU A 1 107 ? 1.603 4.428 14.694 1.00 91.81 107 GLU A O 1
ATOM 886 N N . LYS A 1 108 ? 3.232 3.650 13.361 1.00 91.31 108 LYS A N 1
ATOM 887 C CA . LYS A 1 108 ? 3.859 4.961 13.121 1.00 91.31 108 LYS A CA 1
ATOM 888 C C . LYS A 1 108 ? 2.909 5.952 12.448 1.00 91.31 108 LYS A C 1
ATOM 890 O O . LYS A 1 108 ? 2.942 7.140 12.768 1.00 91.31 108 LYS A O 1
ATOM 895 N N . CYS A 1 109 ? 2.088 5.478 11.514 1.00 89.75 109 CYS A N 1
ATOM 896 C CA . CYS A 1 109 ? 1.081 6.282 10.826 1.00 89.75 109 CYS A CA 1
ATOM 897 C C . CYS A 1 109 ? -0.007 6.768 11.788 1.00 89.75 109 CYS A C 1
ATOM 899 O O . CYS A 1 109 ? -0.298 7.962 11.831 1.00 89.75 109 CYS A O 1
ATOM 901 N N . MET A 1 110 ? -0.543 5.868 12.615 1.00 88.44 110 MET A N 1
ATOM 902 C CA . MET A 1 110 ? -1.593 6.183 13.583 1.00 88.44 110 MET A CA 1
ATOM 903 C C . MET A 1 110 ? -1.082 7.077 14.715 1.00 88.44 110 MET A C 1
ATOM 905 O O . MET A 1 110 ? -1.722 8.072 15.041 1.00 88.44 110 MET A O 1
ATOM 909 N N . LYS A 1 111 ? 0.098 6.777 15.272 1.00 89.94 111 LYS A N 1
ATOM 910 C CA . LYS A 1 111 ? 0.718 7.573 16.342 1.00 89.94 111 LYS A CA 1
ATOM 911 C C . LYS A 1 111 ? 1.023 9.001 15.894 1.00 89.94 111 LYS A C 1
ATOM 913 O O . LYS A 1 111 ? 0.861 9.934 16.670 1.00 89.94 111 LYS A O 1
ATOM 918 N N . GLY A 1 112 ? 1.489 9.165 14.656 1.00 86.00 112 GLY A N 1
ATOM 919 C CA . GLY A 1 112 ? 1.824 10.472 14.096 1.00 86.00 112 GLY A CA 1
ATOM 920 C C . GLY A 1 112 ? 0.669 11.172 13.385 1.00 86.00 112 GLY A C 1
ATOM 921 O O . GLY A 1 112 ? 0.899 12.268 12.895 1.00 86.00 112 GLY A O 1
ATOM 922 N N . ASN A 1 113 ? -0.501 10.533 13.247 1.00 86.12 113 ASN A N 1
ATOM 923 C CA . ASN A 1 113 ? -1.627 10.976 12.412 1.00 86.12 113 ASN A CA 1
ATOM 924 C C . ASN A 1 113 ? -1.201 11.539 11.035 1.00 86.12 113 ASN A C 1
ATOM 926 O O . ASN A 1 113 ? -1.748 12.522 10.545 1.00 86.12 113 ASN A O 1
ATOM 930 N N . THR A 1 114 ? -0.190 10.919 10.425 1.00 85.12 114 THR A N 1
ATOM 931 C CA . THR A 1 114 ? 0.459 11.367 9.180 1.00 85.12 114 THR A CA 1
ATOM 932 C C . THR A 1 114 ? 0.666 10.184 8.249 1.00 85.12 114 THR A C 1
ATOM 934 O O . THR A 1 114 ? 0.829 9.044 8.700 1.00 85.12 114 THR A O 1
ATOM 937 N N . GLY A 1 115 ? 0.658 10.430 6.939 1.00 86.50 115 GLY A N 1
ATOM 938 C CA . GLY A 1 115 ? 0.904 9.383 5.951 1.00 86.50 115 GLY A CA 1
ATOM 939 C C . GLY A 1 115 ? 2.327 8.842 6.085 1.00 86.50 115 GLY A C 1
ATOM 940 O O . GLY A 1 115 ? 3.279 9.613 6.214 1.00 86.50 115 GLY A O 1
ATOM 941 N N . LYS A 1 116 ? 2.503 7.518 6.053 1.00 88.75 116 LYS A N 1
ATOM 942 C CA . LYS A 1 116 ? 3.826 6.877 6.106 1.00 88.75 116 LYS A CA 1
ATOM 943 C C . LYS A 1 116 ? 4.031 5.967 4.910 1.00 88.75 116 LYS A C 1
ATOM 945 O O . LYS A 1 116 ? 3.138 5.221 4.514 1.00 88.75 116 LYS A O 1
ATOM 950 N N . ARG A 1 117 ? 5.245 5.991 4.373 1.00 87.81 117 ARG A N 1
ATOM 951 C CA . ARG A 1 117 ? 5.682 5.166 3.254 1.00 87.81 117 ARG A CA 1
ATOM 952 C C . ARG A 1 117 ? 6.893 4.344 3.658 1.00 87.81 117 ARG A C 1
ATOM 954 O O . ARG A 1 117 ? 7.884 4.903 4.104 1.00 87.81 117 ARG A O 1
ATOM 961 N N . LEU A 1 118 ? 6.815 3.034 3.480 1.00 87.38 118 LEU A N 1
ATOM 962 C CA . LEU A 1 118 ? 7.927 2.106 3.645 1.00 87.38 118 LEU A CA 1
ATOM 963 C C . LEU A 1 118 ? 8.430 1.688 2.266 1.00 87.38 118 LEU A C 1
ATOM 965 O O . LEU A 1 118 ? 7.671 1.081 1.511 1.00 87.38 118 LEU A O 1
ATOM 969 N N . PHE A 1 119 ? 9.685 1.984 1.946 1.00 83.62 119 PHE A N 1
ATOM 970 C CA . PHE A 1 119 ? 10.341 1.480 0.744 1.00 83.62 119 PHE A CA 1
ATOM 971 C C . PHE A 1 119 ? 10.957 0.107 1.006 1.00 83.62 119 PHE A C 1
ATOM 973 O O . PHE A 1 119 ? 11.486 -0.168 2.083 1.00 83.62 119 PHE A O 1
ATOM 980 N N . LEU A 1 120 ? 10.861 -0.777 0.014 1.00 77.56 120 LEU A N 1
ATOM 981 C CA . LEU A 1 120 ? 11.425 -2.118 0.096 1.00 77.56 120 LEU A CA 1
ATOM 982 C C . LEU A 1 120 ? 12.429 -2.336 -1.028 1.00 77.56 120 LEU A C 1
ATOM 984 O O . LEU A 1 120 ? 12.080 -2.406 -2.209 1.00 77.56 120 LEU A O 1
ATOM 988 N N . HIS A 1 121 ? 13.686 -2.494 -0.629 1.00 72.31 121 HIS A N 1
ATOM 989 C CA . HIS A 1 121 ? 14.812 -2.739 -1.520 1.00 72.31 121 HIS A CA 1
ATOM 990 C C . HIS A 1 121 ? 14.973 -4.236 -1.751 1.00 72.31 121 HIS A C 1
ATOM 992 O O . HIS A 1 121 ? 15.820 -4.896 -1.159 1.00 72.31 121 HIS A O 1
ATOM 998 N N . VAL A 1 122 ? 14.127 -4.790 -2.614 1.00 68.56 122 VAL A N 1
ATOM 999 C CA . VAL A 1 122 ? 14.160 -6.220 -2.921 1.00 68.56 122 VAL A CA 1
ATOM 1000 C C . VAL A 1 122 ? 14.737 -6.418 -4.316 1.00 68.56 122 VAL A C 1
ATOM 1002 O O . VAL A 1 122 ? 14.182 -5.878 -5.281 1.00 68.56 122 VAL A O 1
ATOM 1005 N N . PRO A 1 123 ? 15.812 -7.211 -4.470 1.00 64.88 123 PRO A N 1
ATOM 1006 C CA . PRO A 1 123 ? 16.356 -7.528 -5.782 1.00 64.88 123 PRO A CA 1
ATOM 1007 C C . PRO A 1 123 ? 15.260 -8.050 -6.715 1.00 64.88 123 PRO A C 1
ATOM 1009 O O . PRO A 1 123 ? 14.481 -8.923 -6.338 1.00 64.88 123 PRO A O 1
ATOM 1012 N N . GLY A 1 124 ? 15.178 -7.533 -7.938 1.00 62.91 124 GLY A N 1
ATOM 1013 C CA . GLY A 1 124 ? 14.198 -7.967 -8.940 1.00 62.91 124 GLY A CA 1
ATOM 1014 C C . GLY A 1 124 ? 12.771 -7.438 -8.764 1.00 62.91 124 GLY A C 1
ATOM 1015 O O . GLY A 1 124 ? 11.985 -7.591 -9.691 1.00 62.91 124 GLY A O 1
ATOM 1016 N N . LEU A 1 125 ? 12.427 -6.779 -7.650 1.00 64.88 125 LEU A N 1
ATOM 1017 C CA . LEU A 1 125 ? 11.230 -5.933 -7.596 1.00 64.88 125 LEU A CA 1
ATOM 1018 C C . LEU A 1 125 ? 11.520 -4.578 -8.251 1.00 64.88 125 LEU A C 1
ATOM 1020 O O . LEU A 1 125 ? 12.672 -4.182 -8.441 1.00 64.88 125 LEU A O 1
ATOM 1024 N N . SER A 1 126 ? 10.456 -3.852 -8.612 1.00 64.00 126 SER A N 1
ATOM 1025 C CA . SER A 1 126 ? 10.588 -2.443 -8.989 1.00 64.00 126 SER A CA 1
ATOM 1026 C C . SER A 1 126 ? 11.417 -1.742 -7.914 1.00 64.00 126 SER A C 1
ATOM 1028 O O . SER A 1 126 ? 11.058 -1.833 -6.742 1.00 64.00 126 SER A O 1
ATOM 1030 N N . LYS A 1 127 ? 12.481 -1.017 -8.302 1.00 64.44 127 LYS A N 1
ATOM 1031 C CA . LYS A 1 127 ? 13.356 -0.252 -7.381 1.00 64.44 127 LYS A CA 1
ATOM 1032 C C . LYS A 1 127 ? 12.591 0.699 -6.443 1.00 64.44 127 LYS A C 1
ATOM 1034 O O . LYS A 1 127 ? 13.156 1.228 -5.501 1.00 64.44 127 LYS A O 1
ATOM 1039 N N . ASN A 1 128 ? 11.314 0.909 -6.736 1.00 71.06 128 ASN A N 1
ATOM 1040 C CA . ASN A 1 128 ? 10.415 1.870 -6.137 1.00 71.06 128 ASN A CA 1
ATOM 1041 C C . ASN A 1 128 ? 9.252 1.226 -5.366 1.00 71.06 128 ASN A C 1
ATOM 1043 O O . ASN A 1 128 ? 8.308 1.934 -5.012 1.00 71.06 128 ASN A O 1
ATOM 1047 N N . PHE A 1 129 ? 9.262 -0.098 -5.177 1.00 79.00 129 PHE A N 1
ATOM 1048 C CA . PHE A 1 129 ? 8.198 -0.796 -4.466 1.00 79.00 129 PHE A CA 1
ATOM 1049 C C . PHE A 1 129 ? 8.081 -0.283 -3.028 1.00 79.00 129 PHE A C 1
ATOM 1051 O O . PHE A 1 129 ? 9.073 -0.159 -2.307 1.00 79.00 129 PHE A O 1
ATOM 1058 N N . SER A 1 130 ? 6.854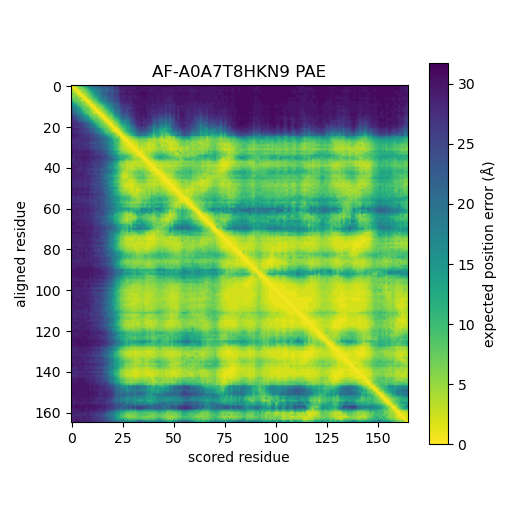 0.030 -2.621 1.00 84.62 130 SER A N 1
ATOM 1059 C CA . SER A 1 130 ? 6.583 0.589 -1.308 1.00 84.62 130 SER A CA 1
ATOM 1060 C C . SER A 1 130 ? 5.225 0.177 -0.757 1.00 84.62 130 SER A C 1
ATOM 1062 O O . SER A 1 130 ? 4.301 -0.148 -1.505 1.00 84.62 130 SER A O 1
ATOM 1064 N N . PHE A 1 131 ? 5.116 0.243 0.563 1.00 88.19 131 PHE A N 1
ATOM 1065 C CA . PHE A 1 131 ? 3.858 0.202 1.291 1.00 88.19 131 PHE A CA 1
ATOM 1066 C C . PHE A 1 131 ? 3.521 1.596 1.785 1.00 88.19 131 PHE A C 1
ATOM 1068 O O . PHE A 1 131 ? 4.398 2.328 2.235 1.00 88.19 131 PHE A O 1
ATOM 1075 N N . ILE A 1 132 ? 2.252 1.961 1.700 1.00 88.50 132 ILE A N 1
ATOM 1076 C CA . ILE A 1 132 ? 1.754 3.276 2.059 1.00 88.50 132 ILE A CA 1
ATOM 1077 C C . ILE A 1 132 ? 0.586 3.111 3.031 1.00 88.50 132 ILE A C 1
ATOM 1079 O O . ILE A 1 132 ? -0.446 2.528 2.694 1.00 88.50 132 ILE A O 1
ATOM 1083 N N . ALA A 1 133 ? 0.769 3.649 4.232 1.00 89.25 133 ALA A N 1
ATOM 1084 C CA . ALA A 1 133 ? -0.247 3.781 5.263 1.00 89.25 133 ALA A CA 1
ATOM 1085 C C . ALA A 1 133 ? -0.725 5.237 5.321 1.00 89.25 133 ALA A C 1
ATOM 1087 O O . ALA A 1 133 ? 0.090 6.160 5.290 1.00 89.25 133 ALA A O 1
ATOM 1088 N N . ILE A 1 134 ? -2.039 5.442 5.422 1.00 86.94 134 ILE A N 1
ATOM 1089 C CA . ILE A 1 134 ? -2.653 6.758 5.637 1.00 86.94 134 ILE A CA 1
ATOM 1090 C C . ILE A 1 134 ? -3.588 6.676 6.846 1.00 86.94 134 ILE A C 1
ATOM 1092 O O . ILE A 1 134 ? -4.278 5.661 7.008 1.00 86.94 134 ILE A O 1
ATOM 1096 N N . PRO A 1 135 ? -3.663 7.740 7.666 1.00 82.31 135 PRO A N 1
ATOM 1097 C CA . PRO A 1 135 ? -4.631 7.831 8.748 1.00 82.31 135 PRO A CA 1
ATOM 1098 C C . PRO A 1 135 ? -6.069 7.526 8.305 1.00 82.31 135 PRO A C 1
ATOM 1100 O O . PRO A 1 135 ? -6.508 7.872 7.208 1.00 82.31 135 PRO A O 1
ATOM 1103 N N . GLY A 1 136 ? -6.819 6.840 9.168 1.00 78.50 136 GLY A N 1
ATOM 1104 C CA . GLY A 1 136 ? -8.220 6.483 8.911 1.00 78.50 136 GLY A CA 1
ATOM 1105 C C . GLY A 1 136 ? -8.437 5.253 8.018 1.00 78.50 136 GLY A C 1
ATOM 1106 O O . GLY A 1 136 ? -9.559 4.749 7.962 1.00 78.50 136 GLY A O 1
ATOM 1107 N N . LEU A 1 137 ? -7.386 4.702 7.392 1.00 80.75 137 LEU A N 1
ATOM 1108 C CA . LEU A 1 137 ? -7.458 3.405 6.700 1.00 80.75 137 LEU A CA 1
ATOM 1109 C C . LEU A 1 137 ? -7.592 2.215 7.661 1.00 80.75 137 LEU A C 1
ATOM 1111 O O . LEU A 1 137 ? -7.968 1.129 7.236 1.00 80.75 137 LEU A O 1
ATOM 1115 N N . GLY A 1 138 ? -7.296 2.379 8.951 1.00 85.00 138 GLY A N 1
ATOM 1116 C CA . GLY A 1 138 ? -7.315 1.272 9.908 1.00 85.00 138 GLY A CA 1
ATOM 1117 C C . GLY A 1 138 ? -6.219 0.250 9.596 1.00 85.00 138 GLY A C 1
ATOM 1118 O O . GLY A 1 138 ? -5.047 0.602 9.574 1.00 85.00 138 GLY A O 1
ATOM 1119 N N . LYS A 1 139 ? -6.593 -1.012 9.346 1.00 88.50 139 LYS A N 1
ATOM 1120 C CA . LYS A 1 139 ? -5.642 -2.103 9.042 1.00 88.50 139 LYS A CA 1
ATOM 1121 C C . LYS A 1 139 ? -5.289 -2.229 7.557 1.00 88.50 139 LYS A C 1
ATOM 1123 O O . LYS A 1 139 ? -4.727 -3.243 7.153 1.00 88.50 139 LYS A O 1
ATOM 1128 N N . TYR A 1 140 ? -5.666 -1.255 6.734 1.00 87.25 140 TYR A N 1
ATOM 1129 C CA . TYR A 1 140 ? -5.409 -1.300 5.301 1.00 87.25 140 TYR A CA 1
ATOM 1130 C C . TYR A 1 140 ? -4.165 -0.498 4.912 1.00 87.25 140 TYR A C 1
ATOM 1132 O O . TYR A 1 140 ? -3.921 0.586 5.440 1.00 87.25 140 TYR A O 1
ATOM 1140 N N . VAL A 1 141 ? -3.410 -1.012 3.941 1.00 89.06 141 VAL A N 1
ATOM 1141 C CA . VAL A 1 141 ? -2.263 -0.332 3.324 1.00 89.06 141 VAL A CA 1
ATOM 1142 C C . VAL A 1 141 ? -2.318 -0.456 1.808 1.00 89.06 141 VAL A C 1
ATOM 1144 O O . VAL A 1 141 ? -2.768 -1.467 1.266 1.00 89.06 141 VAL A O 1
ATOM 1147 N N . PHE A 1 142 ? -1.823 0.563 1.115 1.00 88.06 142 PHE A N 1
ATOM 1148 C CA . PHE A 1 142 ? -1.581 0.488 -0.320 1.00 88.06 142 PHE A CA 1
ATOM 1149 C C . PHE A 1 142 ? -0.195 -0.100 -0.574 1.00 88.06 142 PHE A C 1
ATOM 1151 O O . PHE A 1 142 ? 0.772 0.297 0.068 1.00 88.06 142 PHE A O 1
ATOM 1158 N N . ALA A 1 143 ? -0.076 -1.017 -1.526 1.00 85.81 143 ALA A N 1
ATOM 1159 C CA . ALA A 1 143 ? 1.188 -1.616 -1.926 1.00 85.81 143 ALA A CA 1
ATOM 1160 C C . ALA A 1 143 ? 1.424 -1.411 -3.419 1.00 85.81 143 ALA A C 1
ATOM 1162 O O . ALA A 1 143 ? 0.559 -1.707 -4.245 1.00 85.81 143 ALA A O 1
ATOM 1163 N N . GLY A 1 144 ? 2.609 -0.924 -3.765 1.00 82.75 144 GLY A N 1
ATOM 1164 C CA . GLY A 1 144 ? 2.994 -0.662 -5.142 1.00 82.75 144 GLY A CA 1
ATOM 1165 C C . GLY A 1 144 ? 4.096 0.393 -5.253 1.00 82.75 144 GLY A C 1
ATOM 1166 O O . GLY A 1 144 ? 4.611 0.886 -4.245 1.00 82.75 144 GLY A O 1
ATOM 1167 N N . PRO A 1 145 ? 4.489 0.750 -6.481 1.00 78.94 145 PRO A N 1
ATOM 1168 C CA . PRO A 1 145 ? 4.044 0.162 -7.743 1.00 78.94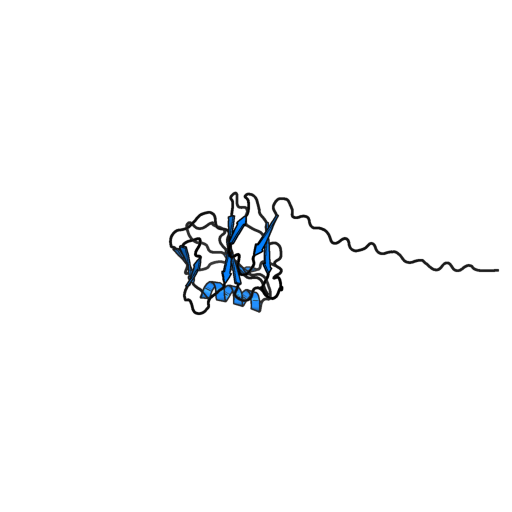 145 PRO A CA 1
ATOM 1169 C C . PRO A 1 145 ? 4.766 -1.150 -8.096 1.00 78.94 145 PRO A C 1
ATOM 1171 O O . PRO A 1 145 ? 5.965 -1.302 -7.850 1.00 78.94 145 PRO A O 1
ATOM 1174 N N . PHE A 1 146 ? 4.055 -2.063 -8.764 1.00 76.31 146 PHE A N 1
ATOM 1175 C CA . PHE A 1 146 ? 4.619 -3.282 -9.365 1.00 76.31 146 PHE A CA 1
ATOM 1176 C C . PHE A 1 146 ? 4.711 -3.160 -10.894 1.00 76.31 146 PHE A C 1
ATOM 1178 O O . PHE A 1 146 ? 3.785 -2.629 -11.508 1.00 76.31 146 PHE A O 1
ATOM 1185 N N . LYS A 1 147 ? 5.792 -3.683 -11.500 1.00 67.06 147 LYS A N 1
ATOM 1186 C CA . LYS A 1 147 ? 5.966 -3.751 -12.967 1.00 67.06 147 LYS A CA 1
ATOM 1187 C C . LYS A 1 147 ? 5.493 -5.089 -13.554 1.00 67.06 147 LYS A C 1
ATOM 1189 O O . LYS A 1 147 ? 4.611 -5.073 -14.396 1.00 67.06 147 LYS A O 1
ATOM 1194 N N . ASP A 1 148 ? 5.953 -6.218 -13.010 1.00 56.94 148 ASP A N 1
ATOM 1195 C CA . ASP A 1 148 ? 5.644 -7.573 -13.510 1.00 56.94 148 ASP A CA 1
ATOM 1196 C C . ASP A 1 148 ? 5.313 -8.550 -12.373 1.00 56.94 148 ASP A C 1
ATOM 1198 O O . ASP A 1 148 ? 5.517 -8.199 -11.203 1.00 56.94 148 ASP A O 1
ATOM 1202 N N . PRO A 1 149 ? 4.669 -9.706 -12.635 1.00 53.62 149 PRO A N 1
ATOM 1203 C CA . PRO A 1 149 ? 4.556 -10.789 -11.661 1.00 53.62 149 PRO A CA 1
ATOM 1204 C C . PRO A 1 149 ? 5.950 -11.216 -11.213 1.00 53.62 149 PRO A C 1
ATOM 1206 O O . PRO A 1 149 ? 6.835 -11.417 -12.038 1.00 53.62 149 PRO A O 1
ATOM 1209 N N . ILE A 1 150 ? 6.160 -11.305 -9.907 1.00 54.12 150 ILE A N 1
ATOM 1210 C CA . ILE A 1 150 ? 7.428 -11.757 -9.333 1.00 54.12 150 ILE A CA 1
ATOM 1211 C C . ILE A 1 150 ? 7.143 -13.152 -8.798 1.00 54.12 150 ILE A C 1
ATOM 1213 O O . ILE A 1 150 ? 6.072 -13.380 -8.248 1.00 54.12 150 ILE A O 1
ATOM 1217 N N . ASN A 1 151 ? 8.062 -14.094 -8.969 1.00 54.69 151 ASN A N 1
ATOM 1218 C CA . ASN A 1 151 ? 7.900 -15.418 -8.379 1.00 54.69 151 ASN A CA 1
ATOM 1219 C C . ASN A 1 151 ? 8.669 -15.486 -7.056 1.00 54.69 151 ASN A C 1
ATOM 1221 O O . ASN A 1 151 ? 9.872 -15.227 -7.025 1.00 54.69 151 ASN A O 1
ATOM 1225 N N . ASN A 1 152 ? 7.934 -15.822 -5.992 1.00 54.09 152 ASN A N 1
ATOM 1226 C CA . ASN A 1 152 ? 8.376 -16.324 -4.689 1.00 54.09 152 ASN A CA 1
ATOM 1227 C C . ASN A 1 152 ? 9.608 -15.639 -4.085 1.00 54.09 152 ASN A C 1
ATOM 1229 O O . ASN A 1 152 ? 10.728 -16.140 -4.183 1.00 54.09 152 ASN A O 1
ATOM 1233 N N . LYS A 1 153 ? 9.384 -14.520 -3.382 1.00 63.84 153 LYS A N 1
ATOM 1234 C CA . LYS A 1 153 ? 10.403 -13.897 -2.522 1.00 63.84 153 LYS A CA 1
ATOM 1235 C C . LYS A 1 153 ? 9.870 -13.648 -1.117 1.00 63.84 153 LYS A C 1
ATOM 1237 O O . LYS A 1 153 ? 8.808 -13.048 -0.948 1.00 63.84 153 LYS A O 1
ATOM 1242 N N . ASN A 1 154 ? 10.659 -14.065 -0.130 1.00 59.72 154 ASN A N 1
ATOM 1243 C CA . ASN A 1 154 ? 10.465 -13.718 1.273 1.00 59.72 154 ASN A CA 1
ATOM 1244 C C . ASN A 1 154 ? 11.262 -12.449 1.571 1.00 59.72 154 ASN A C 1
ATOM 1246 O O . ASN A 1 154 ? 12.450 -12.380 1.262 1.00 59.72 154 ASN A O 1
ATOM 1250 N N . ILE A 1 155 ? 10.609 -11.447 2.155 1.00 64.56 155 ILE A N 1
ATOM 1251 C CA . ILE A 1 155 ? 11.234 -10.163 2.486 1.00 64.56 155 ILE A CA 1
ATOM 1252 C C . ILE A 1 155 ? 11.236 -10.017 4.008 1.00 64.56 155 ILE A C 1
ATOM 1254 O O . ILE A 1 155 ? 10.176 -9.978 4.641 1.00 64.56 155 ILE A O 1
ATOM 1258 N N . SER A 1 156 ? 12.431 -9.979 4.596 1.00 57.34 156 SER A N 1
ATOM 1259 C CA . SER A 1 156 ? 12.638 -9.971 6.049 1.00 57.34 156 SER A CA 1
ATOM 1260 C C . SER A 1 156 ? 13.117 -8.644 6.616 1.00 57.34 156 SER A C 1
ATOM 1262 O O . SER A 1 156 ? 12.861 -8.410 7.799 1.00 57.34 156 SER A O 1
ATOM 1264 N N . ASP A 1 157 ? 13.766 -7.816 5.796 1.00 56.97 157 ASP A N 1
ATOM 1265 C CA . ASP A 1 157 ? 14.512 -6.638 6.232 1.00 56.97 157 ASP A CA 1
ATOM 1266 C C . ASP A 1 157 ? 14.059 -5.410 5.435 1.00 56.97 157 ASP A C 1
ATOM 1268 O O . ASP A 1 157 ? 13.888 -5.453 4.215 1.00 56.97 157 ASP A O 1
ATOM 1272 N N . ALA A 1 158 ? 13.784 -4.328 6.157 1.00 55.47 158 ALA A N 1
ATOM 1273 C CA . ALA A 1 158 ? 13.262 -3.077 5.630 1.00 55.47 158 ALA A CA 1
ATOM 1274 C C . ALA A 1 158 ? 14.314 -1.991 5.802 1.00 55.47 158 ALA A C 1
ATOM 1276 O O . ALA A 1 158 ? 14.856 -1.858 6.896 1.00 55.47 158 ALA A O 1
ATOM 1277 N N . THR A 1 159 ? 14.531 -1.157 4.793 1.00 65.06 159 THR A N 1
ATOM 1278 C CA . THR A 1 159 ? 15.383 0.024 4.962 1.00 65.06 159 THR A CA 1
ATOM 1279 C C . THR A 1 159 ? 14.844 1.153 4.105 1.00 65.06 159 THR A C 1
ATOM 1281 O O . THR A 1 159 ? 15.293 1.340 2.985 1.00 65.06 159 THR A O 1
ATOM 1284 N N . ASP A 1 160 ? 13.765 1.779 4.583 1.00 71.06 160 ASP A N 1
ATOM 1285 C CA . ASP A 1 160 ? 13.608 3.241 4.683 1.00 71.06 160 ASP A CA 1
ATOM 1286 C C . ASP A 1 160 ? 12.123 3.600 4.843 1.00 71.06 160 ASP A C 1
ATOM 1288 O O . ASP A 1 160 ? 11.275 3.260 4.012 1.00 71.06 160 ASP A O 1
ATOM 1292 N N . VAL A 1 161 ? 11.788 4.281 5.945 1.00 76.12 161 VAL A N 1
ATOM 1293 C CA . VAL A 1 161 ? 10.432 4.788 6.212 1.00 76.12 161 VAL A CA 1
ATOM 1294 C C . VAL A 1 161 ? 10.434 6.307 6.101 1.00 76.12 161 VAL A C 1
ATOM 1296 O O . VAL A 1 161 ? 11.187 6.977 6.800 1.00 76.12 161 VAL A O 1
ATOM 1299 N N . MET A 1 162 ? 9.548 6.844 5.268 1.00 80.56 162 MET A N 1
ATOM 1300 C CA . MET A 1 162 ? 9.396 8.271 4.995 1.00 80.56 162 MET A CA 1
ATOM 1301 C C . MET A 1 162 ? 7.983 8.748 5.362 1.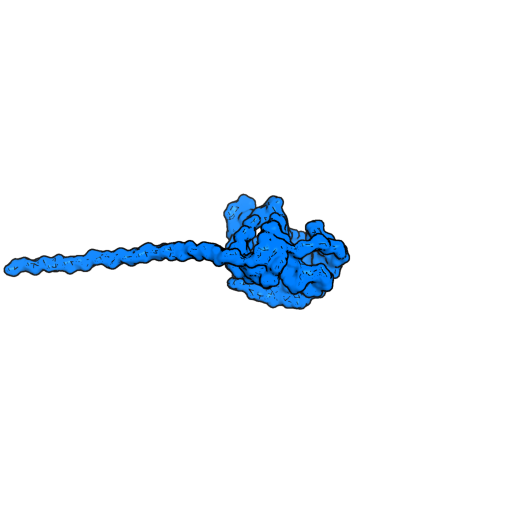00 80.56 162 MET A C 1
ATOM 1303 O O . MET A 1 162 ? 7.007 8.010 5.208 1.00 80.56 162 MET A O 1
ATOM 1307 N N . THR A 1 163 ? 7.855 9.988 5.834 1.00 77.75 163 THR A N 1
ATOM 1308 C CA . THR A 1 163 ? 6.557 10.671 5.981 1.00 77.75 163 THR A CA 1
ATOM 1309 C C . THR A 1 163 ? 6.114 11.243 4.632 1.00 77.75 163 THR A C 1
ATOM 1311 O O . THR A 1 163 ? 6.936 11.791 3.902 1.00 77.75 163 THR A O 1
ATOM 1314 N N . ILE A 1 164 ? 4.835 11.102 4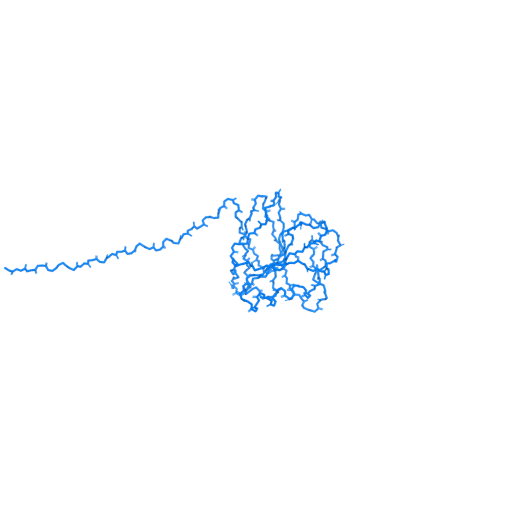.290 1.00 74.44 164 ILE A N 1
ATOM 1315 C CA . ILE A 1 164 ? 4.251 11.548 3.017 1.00 74.44 164 ILE A CA 1
ATOM 1316 C C . ILE A 1 164 ? 3.003 12.401 3.300 1.00 74.44 164 ILE A C 1
ATOM 1318 O O . ILE A 1 164 ? 1.873 11.924 3.196 1.00 74.44 164 ILE A O 1
ATOM 1322 N N . ASP A 1 165 ? 3.232 13.633 3.752 1.00 61.81 165 ASP A N 1
ATOM 1323 C CA . ASP A 1 165 ? 2.178 14.600 4.101 1.00 61.81 165 ASP A CA 1
ATOM 1324 C C . ASP A 1 165 ? 1.669 15.433 2.923 1.00 61.81 165 ASP A C 1
ATOM 1326 O O . ASP A 1 165 ? 2.281 15.421 1.831 1.00 61.81 165 ASP A O 1
#

Organism: Caligus ro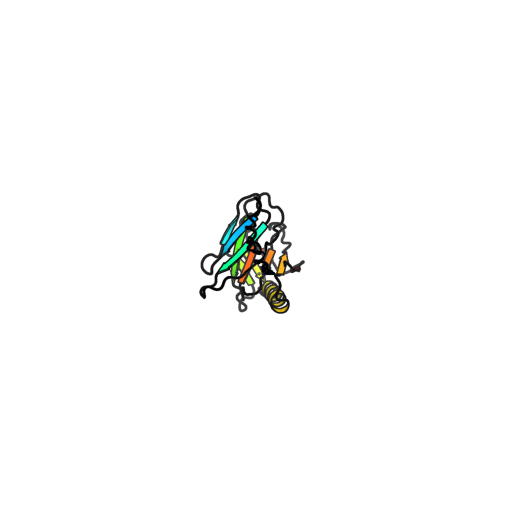gercresseyi (NCBI:txid217165)

pLDDT: mean 71.07, std 14.87, range [38.28, 91.81]

Foldseek 3Di:
DDDDDDDDDDDPDPPPPPPPPPPDPQEEEAEEEPVRFKDKDAFRRQWYFYWYQYPVRDIFGDDIDGADHDRGIWMKGKAFQDPVDQWGDDVQAQETEGSVVLVVQQVVCAVVQFKKKFQACDPPWDNRWIWIDHPPPVRMIMTDGGHDRHHHDYGYDTPDMDTDD

Sequence (165 aa):
SKKRVREPDAEVEPDDEEENHAPSSKSFFLFFNEDLTHKRIPQGISRVLLRFKRKDGKSSLTKHVALPPLNASQFWNLLRLNDSEQYTYLHWKGVHLKTSLIANLLEKCMKGNTGKRLFLHVPGLSKNFSFIAIPGLGKYVFAGPFKDPINNKNISDATDVMTID

Radius of gyration: 21.86 Å; Cα contacts (8 Å, |Δi|>4): 314; chains: 1; bounding box: 48×88×35 Å

Mean predicted aligned error: 12.37 Å

Nearest PDB structures (foldseek):
  1ggu-assembly1_A  TM=4.270E-01  e=3.920E+00  Homo sapiens
  1qrk-assembly1_B  TM=4.202E-01  e=4.959E+00  Homo sapiens
  1fie-assembly1_B  TM=4.740E-01  e=9.465E+00  Homo sapiens
  1ggu-assembly1_B  TM=4.404E-01  e=8.925E+00  Homo sapiens

Solvent-accessible surface area (backbone atoms only — not comparable to full-atom values): 9727 Å² total; per-residue (Å²): 143,81,89,80,83,80,78,82,80,73,85,78,75,78,74,81,72,76,77,77,74,68,68,56,101,34,48,44,82,45,80,34,40,91,86,44,43,66,47,78,44,68,58,63,44,33,30,33,32,51,34,39,40,46,95,88,68,55,62,34,77,49,63,72,44,79,42,73,83,38,96,44,51,31,36,38,32,56,44,74,69,58,89,90,39,71,50,46,71,40,82,85,33,45,32,37,34,45,29,66,61,56,49,51,46,41,48,57,8,58,77,63,68,34,25,28,34,39,39,43,87,49,89,92,50,44,91,65,22,28,41,37,26,46,46,85,47,73,60,38,34,40,38,33,47,38,74,70,78,44,82,71,47,81,48,89,77,76,76,50,78,44,80,58,116